Protein AF-A0A2T5K0S8-F1 (afdb_monomer)

Mean predicted aligned error: 6.84 Å

Foldseek 3Di:
DKWWDQDPVRFIFIWDADPPRHPIDTLDAQQDRYWTWQEAEPQRKTWWWGAHNVRPATFIWIADGVSHHIDGVQVVDDDDPQKGWGWRTFNYAYNVRDTDTDTDIGGHPVVVVVVVVVVVVVVVVVVVVVVD

Sequence (132 aa):
MIGVSRTDNGQEHAFITGPDGAGMADLGTLGGNQSVAYGINDAGEVVGAAQDADNRGLHAFITSPNGLSMTGLDSLVNPPTGFTYNFTDANAINNHGQLAAVAVVVPEPEMYAMLLSGLGLIGFLARGRATA

Nearest PDB structures (foldseek):
  5olj-assembly1_A  TM=5.626E-01  e=7.240E-01  Porphyromonas gingivalis
  5c2v-assembly1_D  TM=4.361E-01  e=3.057E-01  Candidatus Kuenenia stuttgartensis
  2dg0-assembly1_A  TM=4.100E-01  e=1.241E+00  Staphylococcus aureus
  4qrj-assembly2_B  TM=2.929E-01  e=2.785E+00  Bacteroides uniformis ATCC 8492
  3bx8-assembly5_E  TM=2.392E-01  e=3.455E+00  unclassified

Radius of gyration: 21.36 Å; Cα contacts (8 Å, |Δi|>4): 291; chains: 1; bounding box: 58×18×65 Å

Solvent-accessible surface area (backbone atoms only — not comparable to full-atom values): 7016 Å² total; per-residue (Å²): 85,72,34,70,44,72,48,97,88,69,38,40,26,13,32,40,26,39,76,99,62,44,76,66,40,78,42,53,46,64,62,36,66,35,21,41,50,58,22,60,28,87,65,34,30,35,23,11,28,20,13,30,66,82,64,86,50,54,32,11,28,40,24,40,64,69,36,64,51,69,42,53,49,55,79,74,53,85,57,62,91,65,41,43,56,49,34,41,46,22,60,36,43,42,81,84,76,51,66,47,64,60,64,50,80,43,71,35,71,67,57,55,51,50,52,51,50,50,52,50,49,52,55,51,55,54,52,64,60,73,78,108

pLDDT: mean 91.6, std 7.4, range [52.62, 98.38]

Structure (mmCIF, N/CA/C/O backbone):
data_AF-A0A2T5K0S8-F1
#
_entry.id   AF-A0A2T5K0S8-F1
#
loop_
_atom_site.group_PDB
_atom_site.id
_atom_site.type_symbol
_atom_site.label_atom_id
_atom_site.label_alt_id
_atom_site.label_comp_id
_atom_site.label_asym_id
_atom_site.label_entity_id
_atom_site.label_seq_id
_atom_site.pdbx_PDB_ins_code
_atom_site.Cartn_x
_atom_site.Cartn_y
_atom_site.Cartn_z
_atom_site.occupancy
_atom_site.B_iso_or_equiv
_atom_site.auth_seq_id
_atom_site.auth_comp_id
_atom_site.auth_asym_id
_atom_site.auth_atom_id
_atom_site.pdbx_PDB_model_num
ATOM 1 N N . MET A 1 1 ? 7.726 -7.358 -12.268 1.00 91.44 1 MET A N 1
ATOM 2 C CA . MET A 1 1 ? 7.777 -8.125 -10.999 1.00 91.44 1 MET A CA 1
ATOM 3 C C . MET A 1 1 ? 7.662 -7.163 -9.825 1.00 91.44 1 MET A C 1
ATOM 5 O O . MET A 1 1 ? 7.873 -5.973 -10.020 1.00 91.44 1 MET A O 1
ATOM 9 N N . ILE A 1 2 ? 7.335 -7.671 -8.639 1.00 96.69 2 ILE A N 1
ATOM 10 C CA . ILE A 1 2 ? 7.261 -6.906 -7.386 1.00 96.69 2 ILE A CA 1
ATOM 11 C C . ILE A 1 2 ? 8.043 -7.623 -6.285 1.00 96.69 2 ILE A C 1
ATOM 13 O O . ILE A 1 2 ? 8.346 -8.810 -6.425 1.00 96.69 2 ILE A O 1
ATOM 17 N N . GLY A 1 3 ? 8.350 -6.923 -5.198 1.00 94.31 3 GLY A N 1
ATOM 18 C CA . GLY A 1 3 ? 8.974 -7.519 -4.021 1.00 94.31 3 GLY A CA 1
ATOM 19 C C . GLY A 1 3 ? 9.274 -6.490 -2.941 1.00 94.31 3 GLY A C 1
ATOM 20 O O . GLY A 1 3 ? 8.680 -5.415 -2.930 1.00 94.31 3 GLY A O 1
ATOM 21 N N . VAL A 1 4 ? 10.209 -6.829 -2.053 1.00 95.88 4 VAL A N 1
ATOM 22 C CA . VAL A 1 4 ? 10.738 -5.944 -1.005 1.00 95.88 4 VAL A CA 1
ATOM 23 C C . VAL A 1 4 ? 12.231 -5.759 -1.223 1.00 95.88 4 VAL A C 1
ATOM 25 O O . VAL A 1 4 ? 12.948 -6.722 -1.499 1.00 95.88 4 VAL A O 1
ATOM 28 N N . SER A 1 5 ? 12.697 -4.524 -1.096 1.00 93.88 5 SER A N 1
ATOM 29 C CA . SER A 1 5 ? 14.104 -4.149 -1.167 1.00 93.88 5 SER A CA 1
ATOM 30 C C . SER A 1 5 ? 14.495 -3.356 0.072 1.00 93.88 5 SER A C 1
ATOM 32 O O . SER A 1 5 ? 13.656 -2.700 0.687 1.00 93.88 5 SER A O 1
ATOM 34 N N . ARG A 1 6 ? 15.773 -3.424 0.448 1.00 94.75 6 ARG A N 1
ATOM 35 C CA . ARG A 1 6 ? 16.329 -2.563 1.490 1.00 94.75 6 ARG A CA 1
ATOM 36 C C . ARG A 1 6 ? 16.936 -1.324 0.835 1.00 94.75 6 ARG A C 1
ATOM 38 O O . ARG A 1 6 ? 17.780 -1.464 -0.046 1.00 94.75 6 ARG A O 1
ATOM 45 N N . THR A 1 7 ? 16.513 -0.145 1.268 1.00 89.81 7 THR A N 1
ATOM 46 C CA . THR A 1 7 ? 17.049 1.143 0.812 1.00 89.81 7 THR A CA 1
ATOM 47 C C . THR A 1 7 ? 18.397 1.453 1.476 1.00 89.81 7 THR A C 1
ATOM 49 O O . THR A 1 7 ? 18.807 0.802 2.443 1.00 89.81 7 THR A O 1
ATOM 52 N N . ASP A 1 8 ? 19.079 2.501 1.004 1.00 88.56 8 ASP A N 1
ATOM 53 C CA . ASP A 1 8 ? 20.397 2.919 1.510 1.00 88.56 8 ASP A CA 1
ATOM 54 C C . ASP A 1 8 ? 20.401 3.331 2.994 1.00 88.56 8 ASP A C 1
ATOM 56 O O . ASP A 1 8 ? 21.441 3.283 3.651 1.00 88.56 8 ASP A O 1
ATOM 60 N N . ASN A 1 9 ? 19.248 3.717 3.550 1.00 89.38 9 ASN A N 1
ATOM 61 C CA . ASN A 1 9 ? 19.099 4.054 4.970 1.00 89.38 9 ASN A CA 1
ATOM 62 C C . ASN A 1 9 ? 18.627 2.861 5.833 1.00 89.38 9 ASN A C 1
ATOM 64 O O . ASN A 1 9 ? 18.377 3.026 7.027 1.00 89.38 9 ASN A O 1
ATOM 68 N N . GLY A 1 10 ? 18.527 1.661 5.250 1.00 89.44 10 GLY A N 1
ATOM 69 C CA . GLY A 1 10 ? 18.180 0.422 5.945 1.00 89.44 10 GLY A CA 1
ATOM 70 C C . GLY A 1 10 ? 16.682 0.118 6.049 1.00 89.44 10 GLY A C 1
ATOM 71 O O . GLY A 1 10 ? 16.339 -0.942 6.581 1.00 89.44 10 GLY A O 1
ATOM 72 N N . GLN A 1 11 ? 15.815 0.995 5.535 1.00 93.19 11 GLN A N 1
ATOM 73 C CA . GLN A 1 11 ? 14.365 0.786 5.464 1.00 93.19 11 GLN A CA 1
ATOM 74 C C . GLN A 1 11 ? 14.004 -0.309 4.452 1.00 93.19 11 GLN A C 1
ATOM 76 O O . GLN A 1 11 ? 14.741 -0.555 3.499 1.00 93.19 11 GLN A O 1
ATOM 81 N N . GLU A 1 12 ? 12.874 -0.984 4.662 1.00 94.81 12 GLU A N 1
ATOM 82 C CA . GLU A 1 12 ? 12.380 -2.045 3.774 1.00 94.81 12 GLU A CA 1
ATOM 83 C C . GLU A 1 12 ? 11.196 -1.532 2.967 1.00 94.81 12 GLU A C 1
ATOM 85 O O . GLU A 1 12 ? 10.123 -1.326 3.526 1.00 94.81 12 GLU A O 1
ATOM 90 N N . HIS A 1 13 ? 11.379 -1.319 1.669 1.00 96.75 13 HIS A N 1
ATOM 91 C CA . HIS A 1 13 ? 10.337 -0.789 0.800 1.00 96.75 13 HIS A CA 1
ATOM 92 C C . HIS A 1 13 ? 9.933 -1.787 -0.279 1.00 96.75 13 HIS A C 1
ATOM 94 O O . HIS A 1 13 ? 10.756 -2.521 -0.842 1.00 96.75 13 HIS A O 1
ATOM 100 N N . ALA A 1 14 ? 8.649 -1.766 -0.608 1.00 97.69 14 ALA A N 1
ATOM 101 C CA . ALA A 1 14 ? 8.100 -2.423 -1.768 1.00 97.69 14 ALA A CA 1
ATOM 102 C C . ALA A 1 14 ? 8.706 -1.837 -3.052 1.00 97.69 14 ALA A C 1
ATOM 104 O O . ALA A 1 14 ? 8.851 -0.625 -3.184 1.00 97.69 14 ALA A O 1
ATOM 105 N N . PHE A 1 15 ? 9.011 -2.692 -4.025 1.00 97.19 15 PHE A N 1
ATOM 106 C CA . PHE A 1 15 ? 9.471 -2.256 -5.344 1.00 97.19 15 PHE A CA 1
ATOM 107 C C . PHE A 1 15 ? 8.610 -2.842 -6.461 1.00 97.19 15 PHE A C 1
ATOM 109 O O . PHE A 1 15 ? 8.016 -3.916 -6.322 1.00 97.19 15 PHE A O 1
ATOM 116 N N . ILE A 1 16 ? 8.624 -2.164 -7.605 1.00 97.19 16 ILE A N 1
ATOM 117 C CA . ILE A 1 16 ? 8.184 -2.679 -8.903 1.00 97.19 16 ILE A CA 1
ATOM 118 C C . ILE A 1 16 ? 9.385 -2.737 -9.846 1.00 97.19 16 ILE A C 1
ATOM 120 O O . ILE A 1 16 ? 10.316 -1.949 -9.744 1.00 97.19 16 ILE A O 1
ATOM 124 N N . THR A 1 17 ? 9.404 -3.692 -10.764 1.00 96.12 17 THR A N 1
ATOM 125 C CA . THR A 1 17 ? 10.440 -3.780 -11.794 1.00 96.12 17 THR A CA 1
ATOM 126 C C . THR A 1 17 ? 9.871 -4.326 -13.097 1.00 96.12 17 THR A C 1
ATOM 128 O O . THR A 1 17 ? 8.851 -5.028 -13.096 1.00 96.12 17 THR A O 1
ATOM 131 N N . GLY A 1 18 ? 10.533 -4.023 -14.208 1.00 92.69 18 GLY A N 1
ATOM 132 C CA . GLY A 1 18 ? 10.221 -4.557 -15.524 1.00 92.69 18 GLY A CA 1
ATOM 133 C C . GLY A 1 18 ? 10.562 -6.047 -15.675 1.00 92.69 18 GLY A C 1
ATOM 134 O O . GLY A 1 18 ? 10.877 -6.743 -14.698 1.00 92.69 18 GLY A O 1
ATOM 135 N N . PRO A 1 19 ? 10.471 -6.568 -16.911 1.00 90.38 19 PRO A N 1
ATOM 136 C CA . PRO A 1 19 ? 10.895 -7.925 -17.236 1.00 90.38 19 PRO A CA 1
ATOM 137 C C . PRO A 1 19 ? 12.336 -8.180 -16.789 1.00 90.38 19 PRO A C 1
ATOM 139 O O . PRO A 1 19 ? 13.179 -7.284 -16.847 1.00 90.38 19 PRO A O 1
ATOM 142 N N . ASP A 1 20 ? 12.594 -9.390 -16.293 1.00 90.19 20 ASP A N 1
ATOM 143 C CA . ASP A 1 20 ? 13.919 -9.843 -15.847 1.00 90.19 20 ASP A CA 1
ATOM 144 C C . ASP A 1 20 ? 14.598 -8.950 -14.788 1.00 90.19 20 ASP A C 1
ATOM 146 O O . ASP A 1 20 ? 15.805 -9.018 -14.575 1.00 90.19 20 ASP A O 1
ATOM 150 N N . GLY A 1 21 ? 13.822 -8.118 -14.086 1.00 88.88 21 GLY A N 1
ATOM 151 C CA . GLY A 1 21 ? 14.321 -7.259 -13.013 1.00 88.88 21 GLY A CA 1
ATOM 152 C C . GLY A 1 21 ? 14.868 -5.916 -13.493 1.00 88.88 21 GLY A C 1
ATOM 153 O O . GLY A 1 21 ? 15.412 -5.162 -12.683 1.00 88.88 21 GLY A O 1
ATOM 154 N N . ALA A 1 22 ? 14.708 -5.586 -14.777 1.00 93.44 22 ALA A N 1
ATOM 155 C CA . ALA A 1 22 ? 15.179 -4.332 -15.346 1.00 93.44 22 ALA A CA 1
ATOM 156 C C . ALA A 1 22 ? 14.333 -3.127 -14.901 1.00 93.44 22 ALA A C 1
ATOM 158 O O . ALA A 1 22 ? 13.106 -3.160 -14.954 1.00 93.44 22 ALA A O 1
ATOM 159 N N . GLY A 1 23 ? 14.996 -2.024 -14.538 1.00 92.25 23 GLY A N 1
ATOM 160 C CA . GLY A 1 23 ? 14.311 -0.774 -14.193 1.00 92.25 23 GLY A CA 1
ATOM 161 C C . GLY A 1 23 ? 13.529 -0.861 -12.883 1.00 92.25 23 GLY A C 1
ATOM 162 O O . GLY A 1 23 ? 12.372 -0.458 -12.831 1.00 92.25 23 GLY A O 1
ATOM 163 N N . MET A 1 24 ? 14.152 -1.419 -11.840 1.00 93.31 24 MET A N 1
ATOM 164 C CA . MET A 1 24 ? 13.578 -1.438 -10.496 1.00 93.31 24 MET A CA 1
ATOM 165 C C . MET A 1 24 ? 13.290 -0.011 -10.013 1.00 93.31 24 MET A C 1
ATOM 167 O O . MET A 1 24 ? 14.160 0.857 -10.075 1.00 93.31 24 MET A O 1
ATOM 171 N N . ALA A 1 25 ? 12.078 0.202 -9.520 1.00 94.19 25 ALA A N 1
ATOM 172 C CA . ALA A 1 25 ? 11.609 1.442 -8.935 1.00 94.19 25 ALA A CA 1
ATOM 173 C C . ALA A 1 25 ? 11.079 1.170 -7.526 1.00 94.19 25 ALA A C 1
ATOM 175 O O . ALA A 1 25 ? 10.302 0.237 -7.308 1.00 94.19 25 ALA A O 1
ATOM 176 N N . ASP A 1 26 ? 11.519 1.996 -6.583 1.00 95.25 26 ASP A N 1
ATOM 177 C CA . ASP A 1 26 ? 10.991 2.026 -5.224 1.00 95.25 26 ASP A CA 1
ATOM 178 C C . ASP A 1 26 ? 9.572 2.617 -5.238 1.00 95.25 26 ASP A C 1
ATOM 180 O O . ASP A 1 26 ? 9.335 3.650 -5.867 1.00 95.25 26 ASP A O 1
ATOM 184 N N . LEU A 1 27 ? 8.633 1.950 -4.565 1.00 96.94 27 LEU A N 1
ATOM 185 C CA . LEU A 1 27 ? 7.253 2.416 -4.411 1.00 96.94 27 LEU A CA 1
ATOM 186 C C . LEU A 1 27 ? 7.086 3.338 -3.194 1.00 96.94 27 LEU A C 1
ATOM 188 O O . LEU A 1 27 ? 6.075 4.032 -3.086 1.00 96.94 27 LEU A O 1
ATOM 192 N N . GLY A 1 28 ? 8.054 3.343 -2.273 1.00 95.81 28 GLY A N 1
ATOM 193 C CA . GLY A 1 28 ? 8.009 4.115 -1.038 1.00 95.81 28 GLY A CA 1
ATOM 194 C C . GLY A 1 28 ? 7.009 3.567 -0.017 1.00 95.81 28 GLY A C 1
ATOM 195 O O . GLY A 1 28 ? 6.749 2.365 0.055 1.00 95.81 28 GLY A O 1
ATOM 196 N N . THR A 1 29 ? 6.462 4.456 0.809 1.00 96.19 29 THR A N 1
ATOM 197 C CA . THR A 1 29 ? 5.552 4.145 1.925 1.00 96.19 29 THR A CA 1
ATOM 198 C C . THR A 1 29 ? 4.399 5.157 1.973 1.00 96.19 29 THR A C 1
ATOM 200 O O . THR A 1 29 ? 4.375 6.119 1.204 1.00 96.19 29 THR A O 1
ATOM 203 N N . LEU A 1 30 ? 3.464 5.003 2.919 1.00 95.75 30 LEU A N 1
ATOM 204 C CA . LEU A 1 30 ? 2.416 5.996 3.212 1.00 95.75 30 LEU A CA 1
ATOM 205 C C . LEU A 1 30 ? 2.911 7.113 4.158 1.00 95.75 30 LEU A C 1
ATOM 207 O O . LEU A 1 30 ? 2.117 7.774 4.826 1.00 95.75 30 LEU A O 1
ATOM 211 N N . GLY A 1 31 ? 4.228 7.313 4.244 1.00 94.19 31 GLY A N 1
ATOM 212 C CA . GLY A 1 31 ? 4.877 8.280 5.134 1.00 94.19 31 GLY A CA 1
ATOM 213 C C . GLY A 1 31 ? 5.634 7.650 6.306 1.00 94.19 31 GLY A C 1
ATOM 214 O O . GLY A 1 31 ? 6.322 8.374 7.022 1.00 94.19 31 GLY A O 1
ATOM 215 N N . GLY A 1 32 ? 5.533 6.330 6.492 1.00 94.25 32 GLY A N 1
ATOM 216 C CA . GLY A 1 32 ? 6.316 5.562 7.462 1.00 94.25 32 GLY A CA 1
ATOM 217 C C . GLY A 1 32 ? 7.618 4.998 6.885 1.00 94.25 32 GLY A C 1
ATOM 218 O O . GLY A 1 32 ? 8.143 5.493 5.887 1.00 94.25 32 GLY A O 1
ATOM 219 N N . ASN A 1 33 ? 8.138 3.929 7.497 1.00 93.62 33 ASN A N 1
ATOM 220 C CA . ASN A 1 33 ? 9.473 3.392 7.192 1.00 93.62 33 ASN A CA 1
ATOM 221 C C . ASN A 1 33 ? 9.476 2.054 6.444 1.00 93.62 33 ASN A C 1
ATOM 223 O O . ASN A 1 33 ? 10.550 1.565 6.098 1.00 93.62 33 ASN A O 1
ATOM 227 N N . GLN A 1 34 ? 8.321 1.407 6.284 1.00 95.69 34 GLN A N 1
ATOM 228 C CA . GLN A 1 34 ? 8.256 0.072 5.696 1.00 95.69 34 GLN A CA 1
ATOM 229 C C . GLN A 1 34 ? 7.075 -0.101 4.750 1.00 95.69 34 GLN A C 1
ATOM 231 O O . GLN A 1 34 ? 5.990 0.429 4.997 1.00 95.69 34 GLN A O 1
ATOM 236 N N . SER A 1 35 ? 7.272 -0.893 3.699 1.00 97.31 35 SER A N 1
ATOM 237 C CA . SER A 1 35 ? 6.205 -1.372 2.825 1.00 97.31 35 SER A CA 1
ATOM 238 C C . SER A 1 35 ? 6.540 -2.725 2.196 1.00 97.31 35 SER A C 1
ATOM 240 O O . SER A 1 35 ? 7.701 -3.097 2.024 1.00 97.31 35 SER A O 1
ATOM 242 N N . VAL A 1 36 ? 5.494 -3.479 1.857 1.00 97.25 36 VAL A N 1
ATOM 243 C CA . VAL A 1 36 ? 5.568 -4.803 1.234 1.00 97.25 36 VAL A CA 1
ATOM 244 C C . VAL A 1 36 ? 4.518 -4.900 0.134 1.00 97.25 36 VAL A C 1
ATOM 246 O O . VAL A 1 36 ? 3.359 -4.569 0.364 1.00 97.25 36 VAL A O 1
ATOM 249 N N . ALA A 1 37 ? 4.908 -5.363 -1.057 1.00 97.94 37 ALA A N 1
ATOM 250 C CA . A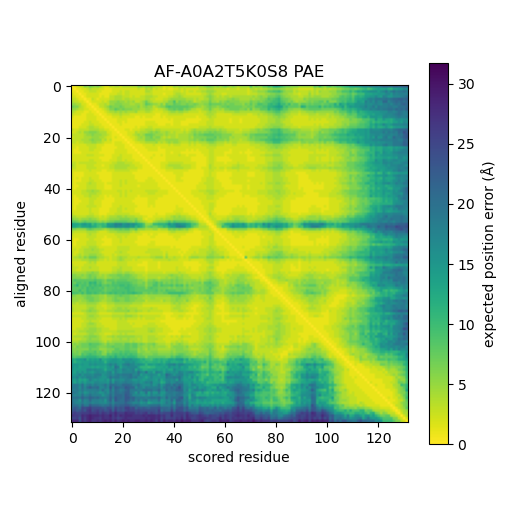LA A 1 37 ? 3.989 -5.625 -2.165 1.00 97.94 37 ALA A CA 1
ATOM 251 C C . ALA A 1 37 ? 3.556 -7.100 -2.196 1.00 97.94 37 ALA A C 1
ATOM 253 O O . ALA A 1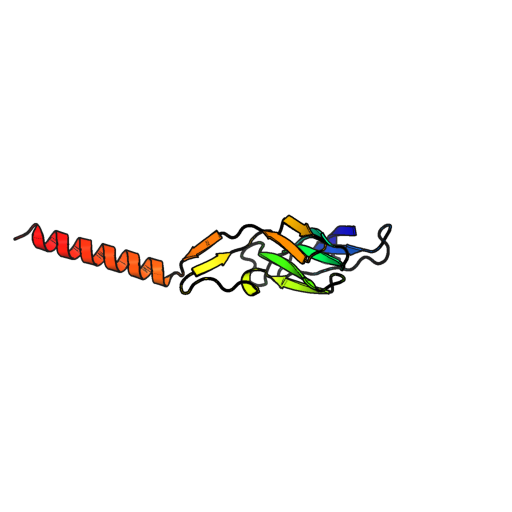 37 ? 4.398 -7.996 -2.115 1.00 97.94 37 ALA A O 1
ATOM 254 N N . TYR A 1 38 ? 2.255 -7.344 -2.374 1.00 97.25 38 TYR A N 1
ATOM 255 C CA . TYR A 1 38 ? 1.657 -8.686 -2.414 1.00 97.25 38 TYR A CA 1
ATOM 256 C C . TYR A 1 38 ? 1.058 -9.046 -3.776 1.00 97.25 38 TYR A C 1
ATOM 258 O O . TYR A 1 38 ? 1.048 -10.218 -4.149 1.00 97.25 38 TYR A O 1
ATOM 266 N N . GLY A 1 39 ? 0.593 -8.058 -4.545 1.00 97.44 39 GLY A N 1
ATOM 267 C CA . GLY A 1 39 ? -0.020 -8.289 -5.852 1.00 97.44 39 GLY A CA 1
ATOM 268 C C . GLY A 1 39 ? 0.244 -7.160 -6.839 1.00 97.44 39 GLY A C 1
ATOM 269 O O . GLY A 1 39 ? 0.426 -6.014 -6.443 1.00 97.44 39 GLY A O 1
ATOM 270 N N . ILE A 1 40 ? 0.262 -7.496 -8.127 1.00 97.75 40 ILE A N 1
ATOM 271 C CA . ILE A 1 40 ? 0.394 -6.558 -9.245 1.00 97.75 40 ILE A CA 1
ATOM 272 C C . ILE A 1 40 ? -0.513 -7.008 -10.393 1.00 97.75 40 ILE A C 1
ATOM 274 O O . ILE A 1 40 ? -0.643 -8.212 -10.619 1.00 97.75 40 ILE A O 1
ATOM 278 N N . ASN A 1 41 ? -1.124 -6.064 -11.109 1.00 97.25 41 ASN A N 1
ATOM 279 C CA . ASN A 1 41 ? -1.909 -6.340 -12.316 1.00 97.25 41 ASN A CA 1
ATOM 280 C C . ASN A 1 41 ? -1.203 -5.878 -13.609 1.00 97.25 41 ASN A C 1
ATOM 282 O O . ASN A 1 41 ? -0.134 -5.268 -13.568 1.00 97.25 41 ASN A O 1
ATOM 286 N N . ASP A 1 42 ? -1.819 -6.136 -14.767 1.00 96.12 42 ASP A N 1
ATOM 287 C CA . ASP A 1 42 ? -1.258 -5.786 -16.087 1.00 96.12 42 ASP A CA 1
ATOM 288 C C . ASP A 1 42 ? -1.072 -4.272 -16.318 1.00 96.12 42 ASP A C 1
ATOM 290 O O . ASP A 1 42 ? -0.260 -3.876 -17.154 1.00 96.12 42 ASP A O 1
ATOM 294 N N . ALA A 1 43 ? -1.790 -3.414 -15.583 1.00 96.06 43 ALA A N 1
ATOM 295 C CA . ALA A 1 43 ? -1.603 -1.961 -15.627 1.00 96.06 43 ALA A CA 1
ATOM 296 C C . ALA A 1 43 ? -0.410 -1.489 -14.769 1.00 96.06 43 ALA A C 1
ATOM 298 O O . ALA A 1 43 ? -0.073 -0.302 -14.750 1.00 96.06 43 ALA A O 1
ATOM 299 N N . GLY A 1 44 ? 0.236 -2.404 -14.0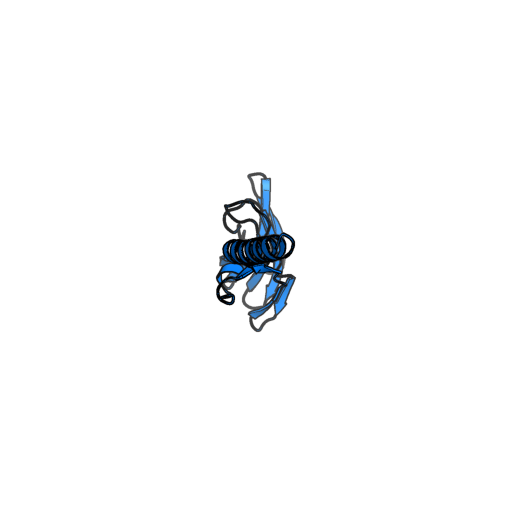41 1.00 96.50 44 GLY A N 1
ATOM 300 C CA . GLY A 1 44 ? 1.305 -2.089 -13.101 1.00 96.50 44 GLY A CA 1
ATOM 301 C C . GLY A 1 44 ? 0.805 -1.438 -11.811 1.00 96.50 44 GLY A C 1
ATOM 302 O O . GLY A 1 44 ? 1.584 -0.775 -11.130 1.00 96.50 44 GLY A O 1
ATOM 303 N N . GLU A 1 45 ? -0.479 -1.588 -11.483 1.00 98.00 45 GLU A N 1
ATOM 304 C CA . GLU A 1 45 ? -1.013 -1.222 -10.171 1.00 98.00 45 GLU A CA 1
ATOM 305 C C . GLU A 1 45 ? -0.597 -2.298 -9.170 1.00 98.00 45 GLU A C 1
ATOM 307 O O . GLU A 1 45 ? -0.747 -3.495 -9.427 1.00 98.00 45 GLU A O 1
ATOM 312 N N . VAL A 1 46 ? -0.050 -1.870 -8.038 1.00 98.38 46 VAL A N 1
ATOM 313 C CA . VAL A 1 46 ? 0.508 -2.735 -7.000 1.00 98.38 46 VAL A CA 1
ATOM 314 C C . VAL A 1 46 ? -0.320 -2.579 -5.739 1.00 98.38 46 VAL A C 1
ATOM 316 O O . VAL A 1 46 ? -0.622 -1.460 -5.331 1.00 98.38 46 VAL A O 1
ATOM 319 N N . VAL A 1 47 ? -0.655 -3.700 -5.110 1.00 98.25 47 VAL A N 1
ATOM 320 C CA . VAL A 1 47 ? -1.301 -3.741 -3.797 1.00 98.25 47 VAL A CA 1
ATOM 321 C C . VAL A 1 47 ? -0.389 -4.382 -2.768 1.00 98.25 47 VAL A C 1
ATOM 323 O O . VAL A 1 47 ? 0.451 -5.232 -3.091 1.00 98.25 47 VAL A O 1
ATOM 326 N N . GLY A 1 48 ? -0.562 -3.978 -1.518 1.00 97.88 48 GLY A N 1
ATOM 327 C CA . GLY A 1 48 ? 0.285 -4.440 -0.437 1.00 97.88 48 GLY A CA 1
ATOM 328 C C . GLY A 1 48 ? -0.085 -3.824 0.899 1.00 97.88 48 GLY A C 1
ATOM 329 O O . GLY A 1 48 ? -1.230 -3.421 1.109 1.00 97.88 48 GLY A O 1
ATOM 330 N N . ALA A 1 49 ? 0.908 -3.734 1.775 1.00 97.12 49 ALA A N 1
ATOM 331 C CA . ALA A 1 49 ? 0.803 -3.106 3.081 1.00 97.12 49 ALA A CA 1
ATOM 332 C C . ALA A 1 49 ? 1.977 -2.141 3.306 1.00 97.12 49 ALA A C 1
ATOM 334 O O . ALA A 1 49 ? 3.112 -2.441 2.938 1.00 97.12 49 ALA A O 1
ATOM 335 N N . ALA A 1 50 ? 1.717 -0.969 3.881 1.00 97.00 50 ALA A N 1
ATOM 336 C CA . ALA A 1 50 ? 2.717 0.069 4.119 1.00 97.00 50 ALA A CA 1
ATOM 337 C C . ALA A 1 50 ? 2.467 0.798 5.440 1.00 97.00 50 ALA A C 1
ATOM 339 O O . ALA A 1 50 ? 1.328 0.959 5.868 1.00 97.00 50 ALA A O 1
ATOM 340 N N . GLN A 1 51 ? 3.535 1.256 6.085 1.00 95.94 51 GLN A N 1
ATOM 341 C CA . GLN A 1 51 ? 3.437 2.108 7.265 1.00 95.94 51 GLN A CA 1
ATOM 342 C C . GLN A 1 51 ? 3.062 3.532 6.865 1.00 95.94 51 GLN A C 1
ATOM 344 O O . GLN A 1 51 ? 3.613 4.091 5.909 1.00 95.94 51 GLN A O 1
ATOM 349 N N . ASP A 1 52 ? 2.157 4.114 7.641 1.00 93.19 52 ASP A N 1
ATOM 350 C CA . ASP A 1 52 ? 1.827 5.530 7.601 1.00 93.19 52 ASP A CA 1
ATOM 351 C C . ASP A 1 52 ? 2.778 6.355 8.488 1.00 93.19 52 ASP A C 1
ATOM 353 O O . ASP A 1 52 ? 3.615 5.818 9.220 1.00 93.19 52 ASP A O 1
ATOM 357 N N . ALA A 1 53 ? 2.663 7.681 8.408 1.00 91.69 53 ALA A N 1
ATOM 358 C CA . ALA A 1 53 ? 3.484 8.602 9.197 1.00 91.69 53 ALA A CA 1
ATOM 359 C C . ALA A 1 53 ? 3.236 8.504 10.715 1.00 91.69 53 ALA A C 1
ATOM 361 O O . ALA A 1 53 ? 4.127 8.822 11.505 1.00 91.69 53 ALA A O 1
ATOM 362 N N . ASP A 1 54 ? 2.050 8.049 11.128 1.00 86.69 54 ASP A N 1
ATOM 363 C CA . ASP A 1 54 ? 1.715 7.849 12.539 1.00 86.69 54 ASP A CA 1
ATOM 364 C C . ASP A 1 54 ? 2.380 6.586 13.115 1.00 86.69 54 ASP A C 1
ATOM 366 O O . ASP A 1 54 ? 2.422 6.406 14.337 1.00 86.69 54 ASP A O 1
ATOM 370 N N . ASN A 1 55 ? 2.931 5.727 12.248 1.00 69.88 55 ASN A N 1
ATOM 371 C CA . ASN A 1 55 ? 3.716 4.542 12.574 1.00 69.88 55 ASN A CA 1
ATOM 372 C C . ASN A 1 55 ? 2.964 3.573 13.511 1.00 69.88 55 ASN A C 1
ATOM 374 O O . ASN A 1 55 ? 3.576 2.857 14.313 1.00 69.88 55 ASN A O 1
ATOM 378 N N . ARG A 1 56 ? 1.624 3.568 13.420 1.00 76.00 56 ARG A N 1
ATOM 379 C CA . ARG A 1 56 ? 0.712 2.786 14.278 1.00 76.00 56 ARG A CA 1
ATOM 380 C C . ARG A 1 56 ? 0.491 1.358 13.792 1.00 76.00 56 ARG A C 1
ATOM 382 O O . ARG A 1 56 ? -0.077 0.550 14.524 1.00 76.00 56 ARG A O 1
ATOM 389 N N . GLY A 1 57 ? 0.948 1.036 12.590 1.00 87.00 57 GLY A N 1
ATOM 390 C CA . GLY A 1 57 ? 0.788 -0.281 11.997 1.00 87.00 57 GLY A CA 1
ATOM 391 C C . GLY A 1 57 ? 1.032 -0.255 10.498 1.00 87.00 57 GLY A C 1
ATOM 392 O O . GLY A 1 57 ? 1.512 0.732 9.943 1.00 87.00 57 GLY A O 1
ATOM 393 N N . LEU A 1 58 ? 0.720 -1.379 9.862 1.00 92.75 58 LEU A N 1
ATOM 394 C CA . LEU A 1 58 ? 0.647 -1.482 8.416 1.00 92.75 58 LEU A CA 1
ATOM 395 C C . LEU A 1 58 ? -0.782 -1.185 7.960 1.00 92.75 58 LEU A C 1
ATOM 397 O O . LEU A 1 58 ? -1.739 -1.660 8.572 1.00 92.75 58 LEU A O 1
ATOM 401 N N . HIS A 1 59 ? -0.886 -0.435 6.873 1.00 94.94 59 HIS A N 1
ATOM 402 C CA . HIS A 1 59 ? -2.124 -0.085 6.200 1.00 94.94 59 HIS A CA 1
ATOM 403 C C . HIS A 1 59 ? -2.085 -0.621 4.778 1.00 94.94 59 HIS A C 1
ATOM 405 O O . HIS A 1 59 ? -1.067 -0.517 4.085 1.00 94.94 59 HIS A O 1
ATOM 411 N N . ALA A 1 60 ? -3.204 -1.168 4.324 1.00 96.88 60 ALA A N 1
ATOM 412 C CA . ALA A 1 60 ? -3.317 -1.658 2.968 1.00 96.88 60 ALA A CA 1
ATOM 413 C C . ALA A 1 60 ? -3.195 -0.489 1.986 1.00 96.88 60 ALA A C 1
ATOM 415 O O . ALA A 1 60 ? -3.831 0.552 2.172 1.00 96.88 60 ALA A O 1
ATOM 416 N N . PHE A 1 61 ? -2.429 -0.668 0.911 1.00 97.44 61 PHE A N 1
ATOM 417 C CA . PHE A 1 61 ? -2.293 0.339 -0.142 1.00 97.44 61 PHE A CA 1
ATOM 418 C C . PHE A 1 61 ? -2.628 -0.212 -1.529 1.00 97.44 61 PHE A C 1
ATOM 420 O O . PHE A 1 61 ? -2.577 -1.420 -1.771 1.00 97.44 61 PHE A O 1
ATOM 427 N N . ILE A 1 62 ? -2.910 0.712 -2.446 1.00 97.94 62 ILE A N 1
ATOM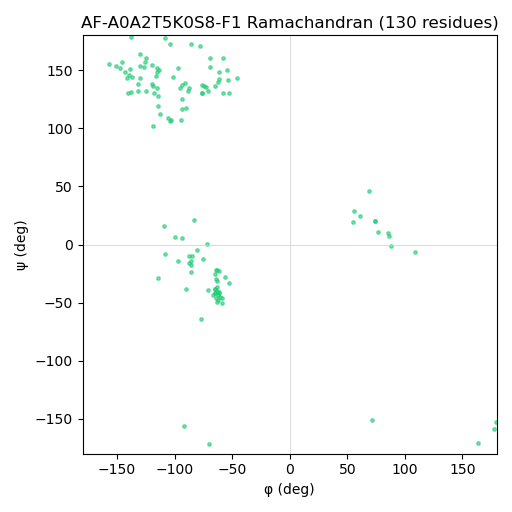 428 C CA . ILE A 1 62 ? -2.862 0.516 -3.895 1.00 97.94 62 ILE A CA 1
ATOM 429 C C . ILE A 1 62 ? -2.041 1.644 -4.530 1.00 97.94 62 ILE A C 1
ATOM 431 O O . ILE A 1 62 ? -2.084 2.785 -4.062 1.00 97.94 62 ILE A O 1
ATOM 435 N N . THR A 1 63 ? -1.272 1.340 -5.574 1.00 98.12 63 THR A N 1
ATOM 436 C CA . THR A 1 63 ? -0.601 2.356 -6.391 1.00 98.12 63 THR A CA 1
ATOM 437 C C . THR A 1 63 ? -1.391 2.688 -7.651 1.00 98.12 63 THR A C 1
ATOM 439 O O . THR A 1 63 ? -2.067 1.833 -8.219 1.00 98.12 63 THR A O 1
ATOM 442 N N . SER A 1 64 ? -1.229 3.912 -8.150 1.00 96.25 64 SER A N 1
ATOM 443 C CA . SER A 1 64 ? -1.559 4.238 -9.543 1.00 96.25 64 SER A CA 1
ATOM 444 C C . SER A 1 64 ? -0.768 3.358 -10.533 1.00 96.25 64 SER A C 1
ATOM 446 O O . SER A 1 64 ? 0.303 2.853 -10.166 1.00 96.25 64 SER A O 1
ATOM 448 N N . PRO A 1 65 ? -1.223 3.231 -11.799 1.00 95.75 65 PRO A N 1
ATOM 449 C CA . PRO A 1 65 ? -0.534 2.463 -12.834 1.00 95.75 65 PRO A CA 1
ATOM 450 C C . PRO A 1 65 ? 0.973 2.730 -12.898 1.00 95.75 65 PRO A C 1
ATOM 452 O O . PRO A 1 65 ? 1.428 3.866 -12.735 1.00 95.75 65 PRO A O 1
ATOM 455 N N . ASN A 1 66 ? 1.740 1.675 -13.175 1.00 92.06 66 ASN A N 1
ATOM 456 C CA . ASN A 1 66 ? 3.208 1.648 -13.128 1.00 92.06 66 ASN A CA 1
ATOM 457 C C . ASN A 1 66 ? 3.835 1.955 -11.753 1.00 92.06 66 ASN A C 1
ATOM 459 O O . ASN A 1 66 ? 4.985 2.385 -11.690 1.00 92.06 66 ASN A O 1
ATOM 463 N N . GLY A 1 67 ? 3.115 1.737 -10.649 1.00 91.62 67 GLY A N 1
ATOM 464 C CA . GLY A 1 67 ? 3.693 1.846 -9.307 1.00 91.62 67 GLY A CA 1
ATOM 465 C C . GLY A 1 67 ? 3.954 3.275 -8.820 1.00 91.62 67 GLY A C 1
ATOM 466 O O . GLY A 1 67 ? 4.768 3.467 -7.930 1.00 91.62 67 GLY A O 1
ATOM 467 N N . LEU A 1 68 ? 3.310 4.291 -9.396 1.00 90.75 68 LEU A N 1
ATOM 468 C CA . LEU A 1 68 ? 3.720 5.680 -9.152 1.00 90.75 68 LEU A CA 1
ATOM 469 C C . LEU A 1 68 ? 3.279 6.237 -7.793 1.00 90.75 68 LEU A C 1
ATOM 471 O O . LEU A 1 68 ? 4.107 6.633 -6.981 1.00 90.75 68 LEU A O 1
ATOM 475 N N . SER A 1 69 ? 1.972 6.349 -7.563 1.00 95.12 69 SER A N 1
ATOM 476 C CA . SER A 1 69 ? 1.433 7.045 -6.388 1.00 95.12 69 SER A CA 1
ATOM 477 C C . SER A 1 69 ? 0.752 6.059 -5.461 1.00 95.12 69 SER A C 1
ATOM 479 O O . SER A 1 69 ? -0.290 5.519 -5.817 1.00 95.12 69 SER A O 1
ATOM 481 N N . MET A 1 70 ? 1.335 5.841 -4.284 1.00 97.38 70 MET A N 1
ATOM 482 C CA . MET A 1 70 ? 0.773 4.986 -3.241 1.00 97.38 70 MET A CA 1
ATOM 483 C C . MET A 1 70 ? -0.379 5.693 -2.517 1.00 97.38 70 MET A C 1
ATOM 485 O O . MET A 1 70 ? -0.242 6.835 -2.085 1.00 97.38 70 MET A O 1
ATOM 489 N N . THR A 1 71 ? -1.510 5.004 -2.375 1.00 96.38 71 THR A N 1
ATOM 490 C CA . THR A 1 71 ? -2.701 5.488 -1.664 1.00 96.38 71 THR A CA 1
ATOM 491 C C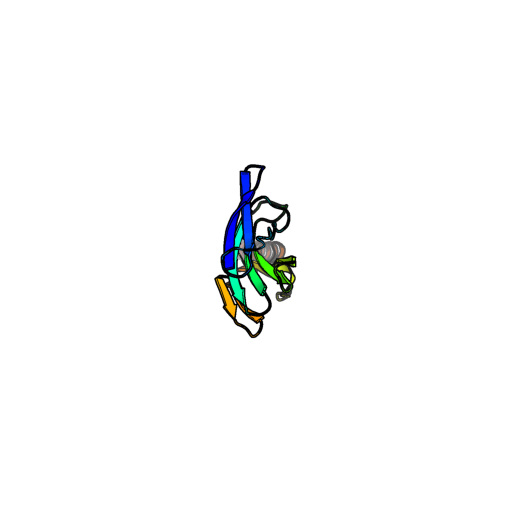 . THR A 1 71 ? -3.197 4.415 -0.700 1.00 96.38 71 THR A C 1
ATOM 493 O O . THR A 1 71 ? -3.327 3.254 -1.084 1.00 96.38 71 THR A O 1
ATOM 496 N N . GLY A 1 72 ? -3.484 4.790 0.549 1.00 95.31 72 GLY A N 1
ATOM 497 C CA . GLY A 1 72 ? -4.040 3.878 1.552 1.00 95.31 72 GLY A CA 1
ATOM 498 C C . GLY A 1 72 ? -5.518 3.580 1.286 1.00 95.31 72 GLY A C 1
ATOM 499 O O . GLY A 1 72 ? -6.292 4.497 1.002 1.00 95.31 72 GLY A O 1
ATOM 500 N N . LEU A 1 73 ? -5.934 2.318 1.405 1.00 93.88 73 LEU A N 1
ATOM 501 C CA . LEU A 1 73 ? -7.317 1.888 1.142 1.00 93.88 73 LEU A CA 1
ATOM 502 C C . LEU A 1 73 ? -8.330 2.503 2.112 1.00 93.88 73 LEU A C 1
ATOM 504 O O . LEU A 1 73 ? -9.463 2.760 1.705 1.00 93.88 73 LEU A O 1
ATOM 508 N N . ASP A 1 74 ? -7.916 2.801 3.347 1.00 88.81 74 ASP A N 1
ATOM 509 C CA . ASP A 1 74 ? -8.752 3.470 4.354 1.00 88.81 74 ASP A CA 1
ATOM 510 C C . ASP A 1 74 ? -9.298 4.819 3.843 1.00 88.81 74 ASP A C 1
ATOM 512 O O . ASP A 1 74 ? -10.389 5.237 4.216 1.00 88.81 74 ASP A O 1
ATOM 516 N N . SER A 1 75 ? -8.571 5.479 2.930 1.00 87.56 75 SER A N 1
ATOM 517 C CA . SER A 1 75 ? -8.975 6.750 2.310 1.00 87.56 75 SER A CA 1
ATOM 518 C C . SER A 1 75 ? -9.873 6.601 1.073 1.00 87.56 75 SER A C 1
ATOM 520 O O . SER A 1 75 ? -10.469 7.579 0.623 1.00 87.56 75 SER A O 1
ATOM 522 N N . LEU A 1 76 ? -9.971 5.394 0.507 1.00 87.38 76 LEU A N 1
ATOM 523 C CA . LEU A 1 76 ? -10.686 5.122 -0.746 1.00 87.38 76 LEU A CA 1
ATOM 524 C C . LEU A 1 76 ? -12.108 4.606 -0.520 1.00 87.38 76 LEU A C 1
ATOM 526 O O . LEU A 1 76 ? -12.915 4.578 -1.452 1.00 87.38 76 LEU A O 1
ATOM 530 N N . VAL A 1 77 ? -12.423 4.189 0.705 1.00 86.38 77 VAL A N 1
ATOM 531 C CA . VAL A 1 77 ? -13.718 3.617 1.065 1.00 86.38 77 VAL A CA 1
ATOM 532 C C . VAL A 1 77 ? -14.382 4.501 2.106 1.00 86.38 77 VAL A C 1
ATOM 534 O O . VAL A 1 77 ? -13.785 4.822 3.125 1.00 86.38 77 VAL A O 1
ATOM 537 N N . ASN A 1 78 ? -15.645 4.861 1.874 1.00 87.50 78 ASN A N 1
ATOM 538 C CA . ASN A 1 78 ? -16.411 5.660 2.821 1.00 87.50 78 ASN A CA 1
ATOM 539 C C . ASN A 1 78 ? -17.240 4.740 3.740 1.00 87.50 78 ASN A C 1
ATOM 541 O O . ASN A 1 78 ? -18.220 4.150 3.270 1.00 87.50 78 ASN A O 1
ATOM 545 N N . PRO A 1 79 ? -16.873 4.581 5.023 1.00 86.44 79 PRO A N 1
ATOM 546 C CA . PRO A 1 79 ? -17.653 3.788 5.964 1.00 86.44 79 PRO A CA 1
ATOM 547 C C . PRO A 1 79 ? -18.999 4.456 6.296 1.00 86.44 79 PRO A C 1
ATOM 549 O O . PRO A 1 79 ? -19.177 5.663 6.095 1.00 86.44 79 PRO A O 1
ATOM 552 N N . PRO A 1 80 ? -19.975 3.688 6.818 1.00 89.00 80 PRO A N 1
ATOM 553 C CA . PRO A 1 80 ? -21.171 4.260 7.424 1.00 89.00 80 PRO A CA 1
ATOM 554 C C . PRO A 1 80 ? -20.810 5.259 8.530 1.00 89.00 80 PRO A C 1
ATOM 556 O O . PRO A 1 80 ? -19.808 5.098 9.224 1.00 89.00 80 PRO A O 1
ATOM 559 N N . THR A 1 81 ? -21.658 6.268 8.737 1.00 89.44 81 THR A N 1
ATOM 560 C CA . THR A 1 81 ? -21.450 7.278 9.783 1.00 89.44 81 THR A CA 1
ATOM 561 C C . THR A 1 81 ? -21.229 6.631 11.153 1.00 89.44 81 THR A C 1
ATOM 563 O O . THR A 1 81 ? -22.025 5.794 11.580 1.00 89.44 81 THR A O 1
ATOM 566 N N . GLY A 1 82 ? -20.171 7.052 11.852 1.00 86.94 82 GLY A N 1
ATOM 567 C CA . GLY A 1 82 ? -19.810 6.532 13.173 1.00 86.94 82 GLY A CA 1
ATOM 568 C C . GLY A 1 82 ? -18.958 5.260 13.149 1.00 86.94 82 GLY A C 1
ATOM 569 O O . GLY A 1 82 ? -18.763 4.655 14.200 1.00 86.94 82 GLY A O 1
ATOM 570 N N . PHE A 1 83 ? -18.448 4.849 11.988 1.00 88.94 83 PHE A N 1
ATOM 571 C CA . PHE A 1 83 ? -17.505 3.741 11.860 1.00 88.94 83 PHE A CA 1
ATOM 572 C C . PHE A 1 83 ? -16.299 4.151 11.018 1.00 88.94 83 PHE A C 1
ATOM 574 O O . PHE A 1 83 ? -16.423 4.969 10.111 1.00 88.94 83 PHE A O 1
ATOM 581 N N . THR A 1 84 ? -15.170 3.493 11.258 1.00 88.25 84 THR A N 1
ATOM 582 C CA . THR A 1 84 ? -14.016 3.452 10.360 1.00 88.25 84 THR A CA 1
ATOM 583 C C . THR A 1 84 ? -13.817 2.041 9.817 1.00 88.25 84 THR A C 1
ATOM 585 O O . THR A 1 84 ? -14.157 1.046 10.469 1.00 88.25 84 THR A O 1
ATOM 588 N N . TYR A 1 85 ? -13.271 1.947 8.606 1.00 89.88 85 TYR A N 1
ATOM 589 C CA . TYR A 1 85 ? -12.643 0.718 8.137 1.00 89.88 85 TYR A CA 1
ATOM 590 C C . TYR A 1 85 ? -11.151 0.798 8.431 1.00 89.88 85 TYR A C 1
ATOM 592 O O . TYR A 1 85 ? -10.544 1.844 8.232 1.00 89.88 85 TYR A O 1
ATOM 600 N N . ASN A 1 86 ? -10.594 -0.308 8.909 1.00 90.19 86 ASN A N 1
ATOM 601 C CA . ASN A 1 86 ? -9.160 -0.485 9.058 1.00 90.19 86 ASN A CA 1
ATOM 602 C C . ASN A 1 86 ? -8.727 -1.662 8.183 1.00 90.19 86 ASN A C 1
ATOM 604 O O . ASN A 1 86 ? -8.980 -2.823 8.531 1.00 90.19 86 ASN A O 1
ATOM 608 N N . PHE A 1 87 ? -8.137 -1.350 7.032 1.00 93.44 87 PHE A N 1
ATOM 609 C CA . PHE A 1 87 ? -7.526 -2.315 6.132 1.00 93.44 87 PHE A CA 1
ATOM 610 C C . PHE A 1 87 ? -6.033 -2.427 6.437 1.00 93.44 87 PHE A C 1
ATOM 612 O O . PHE A 1 87 ? -5.278 -1.488 6.207 1.00 93.44 87 PHE A O 1
ATOM 619 N N . THR A 1 88 ? -5.582 -3.601 6.874 1.00 93.88 88 THR A N 1
ATOM 620 C CA . THR A 1 88 ? -4.153 -3.834 7.143 1.00 93.88 88 THR A CA 1
ATOM 621 C C . THR A 1 88 ? -3.412 -4.347 5.913 1.00 93.88 88 THR A C 1
ATOM 623 O O . THR A 1 88 ? -2.294 -3.920 5.641 1.00 93.88 88 THR A O 1
ATOM 626 N N . ASP A 1 89 ? -4.060 -5.219 5.132 1.00 94.69 89 ASP A N 1
ATOM 627 C CA . ASP A 1 89 ? -3.438 -5.928 4.016 1.00 94.69 89 ASP A CA 1
ATOM 628 C C . ASP A 1 89 ? -4.371 -6.033 2.803 1.00 94.69 89 ASP A C 1
ATOM 630 O O . ASP A 1 89 ? -5.511 -6.507 2.899 1.00 94.69 89 ASP A O 1
ATOM 634 N N . ALA A 1 90 ? -3.850 -5.668 1.630 1.00 96.94 90 ALA A N 1
ATOM 635 C CA . ALA A 1 90 ? -4.433 -6.007 0.337 1.00 96.94 90 ALA A CA 1
ATOM 636 C C . ALA A 1 90 ? -3.610 -7.130 -0.310 1.00 96.94 90 ALA A C 1
ATOM 638 O O . ALA A 1 90 ? -2.494 -6.921 -0.778 1.00 96.94 90 ALA A O 1
ATOM 639 N N . ASN A 1 91 ? -4.162 -8.343 -0.315 1.00 95.75 91 ASN A N 1
ATOM 640 C CA . ASN A 1 91 ? -3.424 -9.579 -0.596 1.00 95.75 91 ASN A CA 1
ATOM 641 C C . ASN A 1 91 ? -3.322 -9.909 -2.089 1.00 95.75 91 ASN A C 1
ATOM 643 O O . ASN A 1 91 ? -2.439 -10.659 -2.497 1.00 95.75 91 ASN A O 1
ATOM 647 N N . ALA A 1 92 ? -4.247 -9.405 -2.905 1.00 96.81 92 ALA A N 1
ATOM 648 C CA . ALA A 1 92 ? -4.268 -9.669 -4.338 1.00 96.81 92 ALA A CA 1
ATOM 649 C C . ALA A 1 92 ? -5.020 -8.576 -5.094 1.00 96.81 92 ALA A C 1
ATOM 651 O O . ALA A 1 92 ? -5.915 -7.939 -4.543 1.00 96.81 92 ALA A O 1
ATOM 652 N N . ILE A 1 93 ? -4.689 -8.420 -6.372 1.00 97.88 93 ILE A N 1
ATOM 653 C CA . ILE A 1 93 ? -5.392 -7.577 -7.340 1.00 97.88 93 ILE A CA 1
ATOM 654 C C . ILE A 1 93 ? -5.507 -8.344 -8.659 1.00 97.88 93 ILE A C 1
ATOM 656 O O . ILE A 1 93 ? -4.610 -9.111 -9.008 1.00 97.88 93 ILE A O 1
ATOM 660 N N . ASN A 1 94 ? -6.615 -8.181 -9.378 1.00 97.62 94 ASN A N 1
ATOM 661 C CA . ASN A 1 94 ? -6.801 -8.749 -10.711 1.00 97.62 94 ASN A CA 1
ATOM 662 C C . ASN A 1 94 ? -6.665 -7.682 -11.816 1.00 97.62 94 ASN A C 1
ATOM 664 O O . ASN A 1 94 ? -6.616 -6.480 -11.553 1.00 97.62 94 ASN A O 1
ATOM 668 N N . ASN A 1 95 ? -6.666 -8.117 -13.080 1.00 98.12 95 ASN A N 1
ATOM 669 C CA . ASN A 1 95 ? -6.496 -7.231 -14.243 1.00 98.12 95 ASN A CA 1
ATOM 670 C C . ASN A 1 95 ? -7.698 -6.320 -14.542 1.00 98.12 95 ASN A C 1
ATOM 672 O O . ASN A 1 95 ? -7.646 -5.530 -15.476 1.00 98.12 95 ASN A O 1
ATOM 676 N N . HIS A 1 96 ? -8.763 -6.400 -13.742 1.00 96.88 96 HIS A N 1
ATOM 677 C CA . HIS A 1 96 ? -9.876 -5.451 -13.772 1.00 96.88 96 HIS A CA 1
ATOM 678 C C . HIS A 1 96 ? -9.769 -4.390 -12.661 1.00 96.88 96 HIS A C 1
ATOM 680 O O . HIS A 1 96 ? -10.718 -3.636 -12.459 1.00 96.88 96 HIS A O 1
ATOM 686 N N . GLY A 1 97 ? -8.662 -4.355 -11.908 1.00 94.38 97 GLY A N 1
ATOM 687 C CA . GLY A 1 97 ? -8.465 -3.428 -10.788 1.00 94.38 97 GLY A CA 1
ATOM 688 C C . GLY A 1 97 ? -9.225 -3.821 -9.516 1.00 94.38 97 GLY A C 1
ATOM 689 O O . GLY A 1 97 ? -9.324 -3.033 -8.580 1.00 94.38 97 GLY A O 1
ATOM 690 N N . GLN A 1 98 ? -9.787 -5.032 -9.456 1.00 95.81 98 GLN A N 1
ATOM 691 C CA . GLN A 1 98 ? -10.475 -5.521 -8.262 1.00 95.81 98 GLN A CA 1
ATOM 692 C C . GLN A 1 98 ? -9.463 -6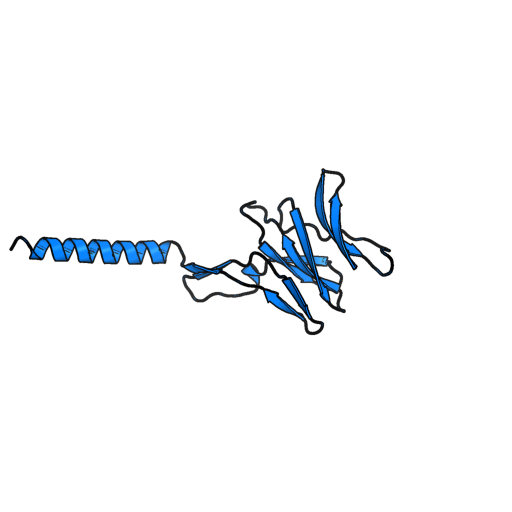.177 -7.330 1.00 95.81 98 GLN A C 1
ATOM 694 O O . GLN A 1 98 ? -8.648 -6.988 -7.774 1.00 95.81 98 GLN A O 1
ATOM 699 N N . LEU A 1 99 ? -9.546 -5.870 -6.039 1.00 94.50 99 LEU A N 1
ATOM 700 C CA . LEU A 1 99 ? -8.593 -6.337 -5.037 1.00 94.50 99 LEU A CA 1
ATOM 701 C C . LEU A 1 99 ? -9.251 -7.174 -3.936 1.00 94.50 99 LEU A C 1
ATOM 703 O O . LEU A 1 99 ? -10.437 -7.027 -3.642 1.00 94.50 99 LEU A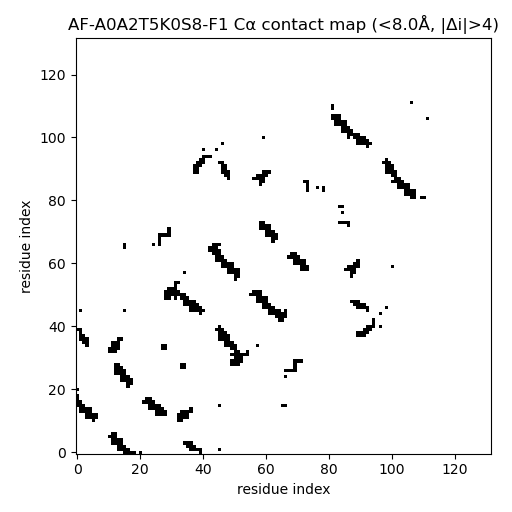 O 1
ATOM 707 N N . ALA A 1 100 ? -8.458 -8.049 -3.322 1.00 94.69 100 ALA A N 1
ATOM 708 C CA . ALA A 1 100 ? -8.821 -8.829 -2.149 1.00 94.69 100 ALA A CA 1
ATOM 709 C C . ALA A 1 100 ? -8.168 -8.213 -0.903 1.00 94.69 100 ALA A C 1
ATOM 711 O O . ALA A 1 100 ? -6.961 -8.343 -0.697 1.00 94.69 100 ALA A O 1
ATOM 712 N N . ALA A 1 101 ? -8.974 -7.565 -0.066 1.00 92.94 101 ALA A N 1
ATOM 713 C CA . ALA A 1 101 ? -8.561 -7.000 1.214 1.00 92.94 101 ALA A CA 1
ATOM 714 C C . ALA A 1 101 ? -9.643 -7.261 2.264 1.00 92.94 101 ALA A C 1
ATOM 716 O O . ALA A 1 101 ? -10.827 -7.369 1.935 1.00 92.94 101 ALA A O 1
ATOM 717 N N . VAL A 1 102 ? -9.237 -7.369 3.526 1.00 88.69 102 VAL A N 1
ATOM 718 C CA . VAL A 1 102 ? -10.156 -7.531 4.656 1.00 88.69 102 VAL A CA 1
ATOM 719 C C . VAL A 1 102 ? -10.045 -6.291 5.528 1.00 88.69 102 VAL A C 1
ATOM 721 O O . VAL A 1 102 ? -8.945 -5.916 5.923 1.00 88.69 102 VAL A O 1
ATOM 724 N N . ALA A 1 103 ? -11.184 -5.670 5.826 1.00 90.62 103 ALA A N 1
ATOM 725 C CA . ALA A 1 103 ? -11.265 -4.605 6.815 1.00 90.62 103 ALA A CA 1
ATOM 726 C C . ALA A 1 103 ? -11.831 -5.127 8.128 1.00 90.62 103 ALA A C 1
ATOM 728 O O . ALA A 1 103 ? -12.783 -5.914 8.149 1.00 90.62 103 ALA A O 1
ATOM 729 N N . VAL A 1 104 ? -11.309 -4.590 9.225 1.00 89.00 104 VAL A N 1
ATOM 730 C CA . VAL A 1 104 ? -12.029 -4.568 10.495 1.00 89.00 104 VAL A CA 1
ATOM 731 C C . VAL A 1 104 ? -12.878 -3.300 10.528 1.00 89.00 104 VAL A C 1
ATOM 733 O O . VAL A 1 104 ? -12.396 -2.214 10.215 1.00 89.00 104 VAL A O 1
ATOM 736 N N . VAL A 1 105 ? -14.151 -3.439 10.894 1.00 88.88 105 VAL A N 1
ATOM 737 C CA . VAL A 1 105 ? -15.055 -2.299 11.090 1.00 88.88 105 VAL A CA 1
ATOM 738 C C . VAL A 1 105 ? -14.960 -1.868 12.545 1.00 88.88 105 VAL A C 1
ATOM 740 O O . V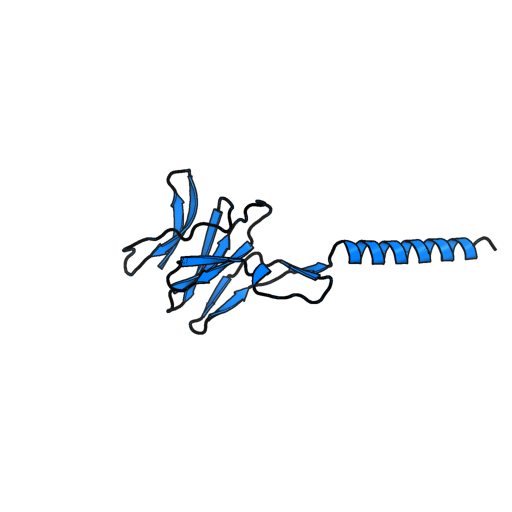AL A 1 105 ? -15.281 -2.652 13.440 1.00 88.88 105 VAL A O 1
ATOM 743 N N . VAL A 1 106 ? -14.514 -0.640 12.785 1.00 86.88 106 VAL A N 1
ATOM 744 C CA . VAL A 1 106 ? -14.288 -0.119 14.134 1.00 86.88 106 VAL A CA 1
ATOM 745 C C . VAL A 1 106 ? -15.276 1.020 14.391 1.00 86.88 106 VAL A C 1
ATOM 747 O O . VAL A 1 106 ? -15.271 1.998 13.648 1.00 86.88 106 VAL A O 1
ATOM 750 N N . PRO A 1 107 ? -16.157 0.917 15.404 1.00 89.38 107 PRO A N 1
ATOM 751 C CA . PRO A 1 107 ? -16.986 2.040 15.822 1.00 89.38 107 PRO A CA 1
ATOM 752 C C . PRO A 1 107 ? -16.121 3.202 16.299 1.00 89.38 107 PRO A C 1
ATOM 754 O O . PRO A 1 107 ? -15.122 2.989 16.991 1.00 89.38 107 PRO A O 1
ATOM 757 N N . GLU A 1 108 ? -16.547 4.420 15.995 1.00 86.62 108 GLU A N 1
ATOM 758 C CA . GLU A 1 108 ? -15.897 5.619 16.511 1.00 86.62 108 GLU A CA 1
ATOM 759 C C . GLU A 1 108 ? -15.972 5.667 18.051 1.00 86.62 108 GLU A C 1
ATOM 761 O O . GLU A 1 108 ? -16.949 5.176 18.646 1.00 86.62 108 GLU A O 1
ATOM 766 N N . PRO A 1 109 ? -14.972 6.257 18.733 1.00 83.94 109 PRO A N 1
ATOM 767 C CA . PRO A 1 109 ? -14.921 6.323 20.194 1.00 83.94 109 PRO A CA 1
ATOM 768 C C . PRO A 1 109 ? -16.191 6.901 20.838 1.00 83.94 109 PRO A C 1
ATOM 770 O O . PRO A 1 109 ? -16.600 6.458 21.917 1.00 83.94 109 PRO A O 1
ATOM 773 N N . GLU A 1 110 ? -16.864 7.846 20.176 1.00 86.38 110 GLU A N 1
ATOM 774 C CA . GLU A 1 110 ? -18.105 8.458 20.656 1.00 86.38 110 GLU A CA 1
ATOM 775 C C . GLU A 1 110 ? -19.253 7.444 20.769 1.00 86.38 110 GLU A C 1
ATOM 777 O O . GLU A 1 110 ? -20.096 7.558 21.663 1.00 86.38 110 GLU A O 1
ATOM 782 N N . MET A 1 111 ? -19.280 6.414 19.918 1.00 84.81 111 MET A N 1
ATOM 783 C CA . MET A 1 111 ? -20.320 5.384 19.949 1.00 84.81 111 MET A CA 1
ATOM 784 C C . MET A 1 111 ? -20.172 4.479 21.179 1.00 84.81 111 MET A C 1
ATOM 786 O O . MET A 1 111 ? -21.165 4.157 21.839 1.00 84.81 111 MET A O 1
ATOM 790 N N . TYR A 1 112 ? -18.932 4.142 21.554 1.00 83.50 112 TYR A N 1
ATOM 791 C CA . TYR A 1 112 ? -18.645 3.448 22.812 1.00 83.50 112 TYR A CA 1
ATOM 792 C C . TYR A 1 112 ? -18.993 4.312 24.023 1.00 83.50 112 TYR A C 1
ATOM 794 O O . TYR A 1 112 ? -19.592 3.819 24.981 1.00 83.50 112 TYR A O 1
ATOM 802 N N . ALA A 1 113 ? -18.669 5.607 23.975 1.00 86.94 113 ALA A N 1
ATOM 803 C CA . ALA A 1 113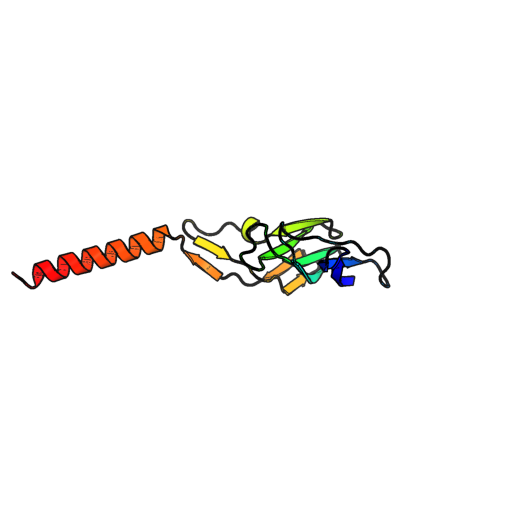 ? -18.998 6.540 25.046 1.00 86.94 113 ALA A CA 1
ATOM 804 C C . ALA A 1 113 ? -20.517 6.658 25.252 1.00 86.94 113 ALA A C 1
ATOM 806 O O . ALA A 1 113 ? -20.988 6.642 26.392 1.00 86.94 113 ALA A O 1
ATOM 807 N N . MET A 1 114 ? -21.299 6.707 24.171 1.00 88.44 114 MET A N 1
ATOM 808 C CA . MET A 1 114 ? -22.760 6.713 24.236 1.00 88.44 114 MET A CA 1
ATOM 809 C C . MET A 1 114 ? -23.341 5.403 24.769 1.00 88.44 114 MET A C 1
ATOM 811 O O . MET A 1 114 ? -24.226 5.440 25.628 1.00 88.44 114 MET A O 1
ATOM 815 N N . LEU A 1 115 ? -22.833 4.253 24.317 1.00 91.69 115 LEU A N 1
ATOM 816 C CA . LEU A 1 115 ? -23.247 2.945 24.829 1.00 91.69 115 LEU A CA 1
ATOM 817 C C . LEU A 1 115 ? -22.994 2.835 26.339 1.00 91.69 115 LEU A C 1
ATOM 819 O O . LEU A 1 115 ? -23.898 2.484 27.099 1.00 91.69 115 LEU A O 1
ATOM 823 N N . LEU A 1 116 ? -21.780 3.173 26.783 1.00 89.88 116 LEU A N 1
ATOM 824 C CA . LEU A 1 116 ? -21.402 3.145 28.196 1.00 89.88 116 LEU A CA 1
ATOM 825 C C . LEU A 1 116 ? -22.219 4.142 29.021 1.00 89.88 116 LEU A C 1
ATOM 827 O O . LEU A 1 116 ? -22.659 3.802 30.118 1.00 89.88 116 LEU A O 1
ATOM 831 N N . SER A 1 117 ? -22.484 5.336 28.486 1.00 91.88 117 SER A N 1
ATOM 832 C CA . SER A 1 117 ? -23.347 6.329 29.136 1.00 91.88 117 SER A CA 1
ATOM 833 C C . SER A 1 117 ? -24.776 5.809 29.304 1.00 91.88 117 SER A C 1
ATOM 835 O O . SER A 1 117 ? -25.353 5.931 30.385 1.00 91.88 117 SER A O 1
ATOM 837 N N . GLY A 1 118 ? -25.336 5.168 28.273 1.00 91.75 118 GLY A N 1
ATOM 838 C CA . GLY A 1 118 ? -26.659 4.546 28.328 1.00 91.75 118 GLY A CA 1
ATOM 839 C C . GLY A 1 118 ? -26.731 3.414 29.356 1.00 91.75 118 GLY A C 1
ATOM 840 O O . GLY A 1 118 ? -27.632 3.399 30.194 1.00 91.75 118 GLY A O 1
ATOM 841 N N . LEU A 1 119 ? -25.751 2.506 29.357 1.00 94.31 119 LEU A N 1
ATOM 842 C CA . LEU A 1 119 ? -25.650 1.433 30.354 1.00 94.31 119 LEU A CA 1
ATOM 843 C C . LEU A 1 119 ? -25.482 1.984 31.777 1.00 94.31 119 LEU A C 1
ATOM 845 O O . LEU A 1 119 ? -26.125 1.497 32.709 1.00 94.31 119 LEU A O 1
ATOM 849 N N . GLY A 1 120 ? -24.670 3.030 31.944 1.00 93.75 120 GLY A N 1
ATOM 850 C CA . GLY A 1 120 ? -24.495 3.735 33.211 1.00 93.75 120 GLY A CA 1
ATOM 851 C C . GLY A 1 120 ? -25.801 4.343 33.723 1.00 93.75 120 GLY A C 1
ATOM 852 O O . GLY A 1 120 ? -26.145 4.159 34.894 1.00 93.75 120 GLY A O 1
ATOM 853 N N . LEU A 1 121 ? -26.568 4.994 32.842 1.00 93.25 121 LEU A N 1
ATOM 854 C CA . LEU A 1 121 ? -27.880 5.557 33.161 1.00 93.25 121 LEU A CA 1
ATOM 855 C C . LEU A 1 121 ? -28.889 4.465 33.537 1.00 93.25 121 LEU A C 1
ATOM 857 O O . LEU A 1 121 ? -29.563 4.586 34.559 1.00 93.25 121 LEU A O 1
ATOM 861 N N . ILE A 1 122 ? -28.966 3.374 32.768 1.00 93.81 122 ILE A N 1
ATOM 862 C CA . ILE A 1 122 ? -29.840 2.231 33.076 1.00 93.81 122 ILE A CA 1
ATOM 863 C C . ILE A 1 122 ? -29.485 1.644 34.447 1.00 93.81 122 ILE A C 1
ATOM 865 O O . ILE A 1 122 ? -30.371 1.432 35.274 1.00 93.81 122 ILE A O 1
ATOM 869 N N . GLY A 1 123 ? -28.196 1.438 34.728 1.00 91.62 123 GLY A N 1
ATOM 870 C CA . GLY A 1 123 ? -27.732 0.946 36.024 1.00 91.62 123 GLY A CA 1
ATOM 871 C C . GLY A 1 123 ? -28.039 1.904 37.181 1.00 91.62 123 GLY A C 1
ATOM 872 O O . GLY A 1 123 ? -28.377 1.462 38.280 1.00 91.62 123 GLY A O 1
ATOM 873 N N . PHE A 1 124 ? -27.952 3.219 36.961 1.00 92.88 124 PHE A N 1
ATOM 874 C CA . PHE A 1 124 ? -28.365 4.227 37.942 1.00 92.88 124 PHE A CA 1
ATOM 875 C C . PHE A 1 124 ? -29.872 4.152 38.234 1.00 92.88 124 PHE A C 1
ATOM 877 O O . PHE A 1 124 ? -30.270 4.044 39.394 1.00 92.88 124 PHE A O 1
ATOM 884 N N . LEU A 1 125 ? -30.705 4.127 37.191 1.00 90.56 125 LEU A N 1
ATOM 885 C CA . LEU A 1 125 ? -32.163 4.063 37.323 1.00 90.56 125 LEU A CA 1
ATOM 886 C C . LEU A 1 125 ? -32.639 2.749 37.960 1.00 90.56 125 LEU A C 1
ATOM 888 O O . LEU A 1 125 ? -33.561 2.757 38.775 1.00 90.56 125 LEU A O 1
ATOM 892 N N . ALA A 1 126 ? -32.000 1.623 37.632 1.00 89.00 126 ALA A N 1
ATOM 893 C CA . ALA A 1 126 ? -32.304 0.324 38.228 1.00 89.00 126 ALA A CA 1
ATOM 894 C C . ALA A 1 126 ? -31.977 0.287 39.731 1.00 89.00 126 ALA A C 1
ATOM 896 O O . ALA A 1 126 ? -32.760 -0.251 40.512 1.00 89.00 126 ALA A O 1
ATOM 897 N N . ARG A 1 127 ? -30.871 0.917 40.157 1.00 84.88 127 ARG A N 1
ATOM 898 C CA . ARG A 1 127 ? -30.523 1.052 41.583 1.00 84.88 127 ARG A CA 1
ATOM 899 C C . ARG A 1 127 ? -31.528 1.900 42.355 1.00 84.88 127 ARG A C 1
ATOM 901 O O . ARG A 1 127 ? -31.920 1.503 43.445 1.00 84.88 127 ARG A O 1
ATOM 908 N N . GLY A 1 128 ? -31.992 3.009 41.779 1.00 75.19 128 GLY A N 1
ATOM 909 C CA . GLY A 1 128 ? -32.996 3.868 42.419 1.00 75.19 128 GLY A CA 1
ATOM 910 C C . GLY A 1 128 ? -34.357 3.192 42.632 1.00 75.19 128 GLY A C 1
ATOM 911 O O . GLY A 1 128 ? -35.109 3.601 43.510 1.00 75.19 128 GLY A O 1
ATOM 912 N N . ARG A 1 129 ? -34.666 2.138 41.864 1.00 70.00 129 ARG A N 1
ATOM 913 C CA . ARG A 1 129 ? -35.891 1.334 42.018 1.00 70.00 129 ARG A CA 1
ATOM 914 C C . ARG A 1 129 ? -35.781 0.209 43.049 1.00 70.00 129 ARG A C 1
ATOM 916 O O . ARG A 1 129 ? -36.810 -0.301 43.464 1.00 70.00 129 ARG A O 1
ATOM 923 N N . ALA A 1 130 ? -34.573 -0.186 43.449 1.00 60.84 130 ALA A N 1
ATOM 924 C CA . ALA A 1 130 ? -34.356 -1.242 44.442 1.00 60.84 130 ALA A CA 1
ATOM 925 C C . ALA A 1 130 ? -34.363 -0.724 45.895 1.00 60.84 130 ALA A C 1
ATOM 927 O O . ALA A 1 130 ? -34.361 -1.519 46.829 1.00 60.84 130 ALA A O 1
ATOM 928 N N . THR A 1 131 ? -34.350 0.598 46.087 1.00 57.09 131 THR A N 1
ATOM 929 C CA . THR A 1 131 ? -34.338 1.266 47.400 1.00 57.09 131 THR A CA 1
ATOM 930 C C . THR A 1 131 ? -35.656 1.976 47.735 1.00 57.09 131 THR A C 1
ATOM 932 O O . THR A 1 131 ? -35.665 2.827 48.622 1.00 57.09 131 THR A O 1
ATOM 935 N N . ALA A 1 132 ? -36.741 1.669 47.017 1.00 52.62 132 ALA A N 1
ATOM 936 C CA . ALA A 1 132 ? -38.081 2.224 47.221 1.00 52.62 132 ALA A CA 1
ATOM 937 C C . ALA A 1 132 ? -39.078 1.132 47.621 1.00 52.62 132 ALA A C 1
ATOM 939 O O . ALA A 1 132 ? -38.909 -0.012 47.140 1.00 52.62 132 ALA A O 1
#

Secondary structure (DSSP, 8-state):
-EEEEE-TTS-EEEEE--GGGTT-EEEE-BEEEEEEEEEE-TT--EEEEEEETT-SSEEEEEE-GGG--EEEGGGTS-PPTTEEEEEEEEEEE-TTS-EEEEEEEEE-HHHHHHHHHHHHHHHHHHHHHHT-